Protein AF-A0A125RLF0-F1 (afdb_monomer_lite)

InterPro domains:
  IPR007631 RNA polymerase sigma factor 70, non-essential domain [PF04546] (2-120)
  IPR013325 RNA polymerase sigma factor, region 2 [SSF88946] (5-119)

Foldseek 3Di:
DVVVLVVVLVVLVVLLVVCCVPPNCPDPSNVVSVVVSVVSVVVDDDDPVVVVVVVVVVVVVVVVLVVVVVVVLCQVCPQLVHDPVVCVVPCVVCVPPLCVLVVQLPDPDSSNVRSVVVSPD

pLDDT: mean 89.91, std 4.57, range [67.38, 96.56]

Organism: NCBI:txid1691387

Radius of gyration: 21.07 Å; chains: 1; bounding box: 44×23×55 Å

Secondary structure (DSSP, 8-state):
-HHHHHHHHHHHHHHHHHHHHHH-TTSHHHHHHHHHHHHHHTT----HHHHHHHHHHHHHHHHHHHHHHHHHHIIIIIIS---HHHHHHHGGGTTT-TTHHHHHHHS-STTHHHHHTTTT-

Structure (mmCIF, N/CA/C/O backbone):
data_AF-A0A125RLF0-F1
#
_entry.id   AF-A0A125RLF0-F1
#
loop_
_atom_site.group_PDB
_atom_site.id
_atom_site.type_symbol
_atom_site.label_atom_id
_atom_site.label_alt_id
_atom_site.label_comp_id
_atom_site.label_asym_id
_atom_site.label_entity_id
_atom_site.label_seq_id
_atom_site.pdbx_PDB_ins_code
_atom_site.Cartn_x
_atom_site.Cartn_y
_atom_site.Cartn_z
_atom_site.occupancy
_atom_site.B_iso_or_equiv
_atom_site.auth_seq_id
_atom_site.auth_comp_id
_atom_site.auth_asym_id
_atom_site.auth_atom_id
_atom_site.pdbx_PDB_model_num
ATOM 1 N N . VAL A 1 1 ? 22.333 -1.236 -28.299 1.00 67.38 1 VAL A N 1
ATOM 2 C CA . VAL A 1 1 ? 21.444 -0.254 -27.620 1.00 67.38 1 VAL A CA 1
ATOM 3 C C . VAL A 1 1 ? 20.649 -0.873 -26.470 1.00 67.38 1 VAL A C 1
ATOM 5 O O . VAL A 1 1 ? 20.790 -0.388 -25.356 1.00 67.38 1 VAL A O 1
ATOM 8 N N . ALA A 1 2 ? 19.887 -1.957 -26.680 1.00 76.69 2 ALA A N 1
ATOM 9 C CA . ALA A 1 2 ? 19.109 -2.604 -25.609 1.00 76.69 2 ALA A CA 1
ATOM 10 C C . ALA A 1 2 ? 19.965 -3.028 -24.398 1.00 76.69 2 ALA A C 1
ATOM 12 O O . ALA A 1 2 ? 19.669 -2.620 -23.282 1.00 76.69 2 ALA A O 1
ATOM 13 N N . ARG A 1 3 ? 21.084 -3.737 -24.621 1.00 84.56 3 ARG A N 1
ATOM 14 C CA . ARG A 1 3 ? 22.014 -4.154 -23.550 1.00 84.56 3 ARG A CA 1
ATOM 15 C C . ARG A 1 3 ? 22.501 -2.990 -22.676 1.00 84.56 3 ARG A C 1
ATOM 17 O O . ARG A 1 3 ? 22.611 -3.142 -21.471 1.00 84.56 3 ARG A O 1
ATOM 24 N N . ILE A 1 4 ? 22.767 -1.835 -23.287 1.00 85.38 4 ILE A N 1
ATOM 25 C CA . ILE A 1 4 ? 23.254 -0.638 -22.585 1.00 85.38 4 ILE A CA 1
ATOM 26 C C . ILE A 1 4 ? 22.137 -0.046 -21.719 1.00 85.38 4 ILE A C 1
ATOM 28 O O . ILE A 1 4 ? 22.362 0.239 -20.550 1.00 85.38 4 ILE A O 1
ATOM 32 N N . ARG A 1 5 ? 20.918 0.080 -22.263 1.00 84.50 5 ARG A N 1
ATOM 33 C CA . ARG A 1 5 ? 19.763 0.600 -21.513 1.00 84.50 5 ARG A CA 1
ATOM 34 C C . ARG A 1 5 ? 19.374 -0.310 -20.347 1.00 84.50 5 ARG A C 1
ATOM 36 O O . ARG A 1 5 ? 19.200 0.176 -19.238 1.00 84.50 5 ARG A O 1
ATOM 43 N N . PHE A 1 6 ? 19.291 -1.621 -20.577 1.00 87.62 6 PHE A N 1
ATOM 44 C CA . PHE A 1 6 ? 19.006 -2.584 -19.508 1.00 87.62 6 PHE A CA 1
ATOM 45 C C . PHE A 1 6 ? 20.138 -2.661 -18.473 1.00 87.62 6 PHE A C 1
ATOM 47 O O . PHE A 1 6 ? 19.849 -2.817 -17.292 1.00 87.62 6 PHE A O 1
ATOM 54 N N . GLY A 1 7 ? 21.399 -2.489 -18.888 1.00 91.31 7 GLY A N 1
ATOM 55 C CA . GLY A 1 7 ? 22.537 -2.362 -17.972 1.00 91.31 7 GLY A CA 1
ATOM 56 C C . GLY A 1 7 ? 22.413 -1.144 -17.055 1.00 91.31 7 GLY A C 1
ATOM 57 O O . GLY A 1 7 ? 22.477 -1.293 -15.841 1.00 91.31 7 GLY A O 1
ATOM 58 N N . ALA A 1 8 ? 22.120 0.033 -17.619 1.00 90.62 8 ALA A N 1
ATOM 59 C CA . ALA A 1 8 ? 21.921 1.259 -16.843 1.00 90.62 8 ALA A CA 1
ATOM 60 C C . ALA A 1 8 ? 20.751 1.143 -15.848 1.00 90.62 8 ALA A C 1
ATOM 62 O O . ALA A 1 8 ? 20.867 1.568 -14.701 1.00 90.62 8 ALA A O 1
ATOM 63 N N . VAL A 1 9 ? 19.638 0.516 -16.254 1.00 92.50 9 VAL A N 1
ATOM 64 C CA . VAL A 1 9 ? 18.511 0.232 -15.349 1.00 92.50 9 VAL A CA 1
ATOM 65 C C . VAL A 1 9 ? 18.925 -0.722 -14.227 1.00 92.50 9 VAL A C 1
ATOM 67 O O . VAL A 1 9 ? 18.559 -0.488 -13.079 1.00 92.50 9 VAL A O 1
ATOM 70 N N . ALA A 1 10 ? 19.693 -1.774 -14.522 1.00 92.62 10 ALA A N 1
ATOM 71 C CA . ALA A 1 10 ? 20.156 -2.721 -13.508 1.00 92.62 10 ALA A CA 1
ATOM 72 C C . ALA A 1 10 ? 21.103 -2.062 -12.491 1.00 92.62 10 ALA A C 1
ATOM 74 O O . ALA A 1 10 ? 20.943 -2.255 -11.287 1.00 92.62 10 ALA A O 1
ATOM 75 N N . GLU A 1 11 ? 22.043 -1.238 -12.954 1.00 94.25 11 GLU A N 1
AT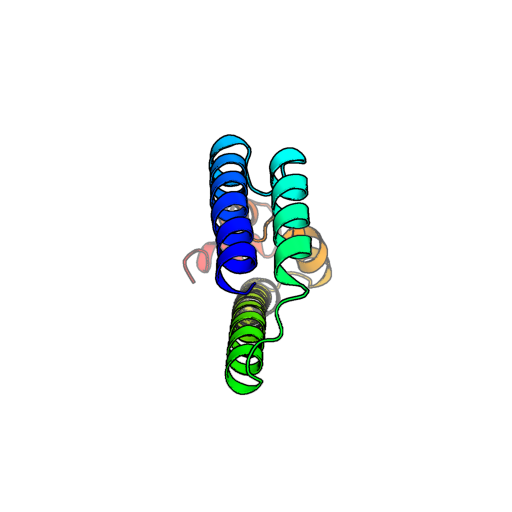OM 76 C CA . GLU A 1 11 ? 22.948 -0.481 -12.082 1.00 94.25 11 GLU A CA 1
ATOM 77 C C . GLU A 1 11 ? 22.184 0.499 -11.185 1.00 94.25 11 GLU A C 1
ATOM 79 O O . GLU A 1 11 ? 22.419 0.550 -9.974 1.00 94.25 11 GLU A O 1
ATOM 84 N N . GLN A 1 12 ? 21.233 1.242 -11.757 1.00 94.00 12 GLN A N 1
ATOM 85 C CA . GLN A 1 12 ? 20.413 2.187 -11.004 1.00 94.00 12 GLN A CA 1
ATOM 86 C C . GLN A 1 12 ? 19.479 1.474 -10.016 1.00 94.00 12 GLN A C 1
ATOM 88 O O . GLN A 1 12 ? 19.277 1.948 -8.899 1.00 94.00 12 GLN A O 1
ATOM 93 N N . LEU A 1 13 ? 18.965 0.295 -10.374 1.00 93.06 13 LEU A N 1
ATOM 94 C CA . LEU A 1 13 ? 18.157 -0.533 -9.483 1.00 93.06 13 LEU A CA 1
ATOM 95 C C . LEU A 1 13 ? 18.952 -0.965 -8.244 1.00 93.06 13 LEU A C 1
ATOM 97 O O . LEU A 1 13 ? 18.416 -0.941 -7.137 1.00 93.06 13 LEU A O 1
ATOM 101 N N . GLU A 1 14 ? 20.226 -1.328 -8.396 1.00 95.62 14 GLU A N 1
ATOM 102 C CA . GLU A 1 14 ? 21.076 -1.685 -7.256 1.00 95.62 14 GLU A CA 1
ATOM 103 C C . GLU A 1 14 ? 21.368 -0.484 -6.344 1.00 95.62 14 GLU A C 1
ATOM 105 O O . GLU A 1 14 ? 21.392 -0.637 -5.119 1.00 95.62 14 GLU A O 1
ATOM 110 N N . LYS A 1 15 ? 21.522 0.726 -6.899 1.00 93.06 15 LYS A N 1
ATOM 111 C CA . LYS A 1 15 ? 21.628 1.958 -6.095 1.00 93.06 15 LYS A CA 1
ATOM 112 C C . LYS A 1 15 ? 20.342 2.238 -5.325 1.00 93.06 15 LYS A C 1
ATOM 114 O O . LYS A 1 15 ? 20.395 2.400 -4.106 1.00 93.06 15 LYS A O 1
ATOM 119 N N . ALA A 1 16 ? 19.195 2.177 -6.000 1.00 92.44 16 ALA A N 1
ATOM 120 C CA . ALA A 1 16 ? 17.891 2.358 -5.374 1.00 92.44 16 ALA A CA 1
ATOM 121 C C . ALA A 1 16 ? 17.656 1.332 -4.252 1.00 92.44 16 ALA A C 1
ATOM 123 O O . ALA A 1 16 ? 17.249 1.703 -3.154 1.00 92.44 16 ALA A O 1
ATOM 124 N N . LYS A 1 17 ? 17.995 0.050 -4.457 1.00 93.56 17 LYS A N 1
ATOM 125 C CA . LYS A 1 17 ? 17.914 -0.984 -3.406 1.00 93.56 17 LYS A CA 1
ATOM 126 C C . LYS A 1 17 ? 18.793 -0.663 -2.196 1.00 93.56 17 LYS A C 1
ATOM 128 O O . LYS A 1 17 ? 18.351 -0.837 -1.059 1.00 93.56 17 LYS A O 1
ATOM 133 N N . LYS A 1 18 ? 20.028 -0.196 -2.415 1.00 94.06 18 LYS A N 1
ATOM 134 C CA . LYS A 1 18 ? 20.938 0.204 -1.328 1.00 94.06 18 LYS A CA 1
ATOM 135 C C . LYS A 1 18 ? 20.393 1.404 -0.556 1.00 94.06 18 LYS A C 1
ATOM 137 O O . LYS A 1 18 ? 20.393 1.368 0.674 1.00 94.06 18 LYS A O 1
ATOM 142 N N . ALA A 1 19 ? 19.890 2.421 -1.255 1.00 91.81 19 ALA A N 1
ATOM 143 C CA . ALA A 1 19 ? 19.276 3.596 -0.642 1.00 91.81 19 ALA A CA 1
ATOM 144 C C . ALA A 1 19 ? 18.030 3.219 0.175 1.00 91.81 19 ALA A C 1
ATOM 146 O O . ALA A 1 19 ? 17.929 3.592 1.342 1.00 91.81 19 ALA A O 1
ATOM 147 N N . LEU A 1 20 ? 17.151 2.379 -0.383 1.00 91.50 20 LEU A N 1
ATOM 148 C CA . LEU A 1 20 ? 15.962 1.860 0.298 1.00 91.50 20 LEU A CA 1
ATOM 149 C C . LEU A 1 20 ? 16.307 1.101 1.580 1.00 91.50 20 LEU A C 1
ATOM 151 O O . LEU A 1 20 ? 15.661 1.307 2.604 1.00 91.50 20 LEU A O 1
ATOM 155 N N . LYS A 1 21 ? 17.334 0.243 1.538 1.00 93.38 21 LYS A N 1
ATOM 156 C CA . LYS A 1 21 ? 17.767 -0.524 2.711 1.00 93.38 21 LYS A CA 1
ATOM 157 C C . LYS A 1 21 ? 18.391 0.365 3.789 1.00 93.38 21 LYS A C 1
ATOM 159 O O . LYS A 1 21 ? 18.211 0.092 4.969 1.00 93.38 21 LYS A O 1
ATOM 164 N N . LYS A 1 22 ? 19.152 1.390 3.395 1.00 92.88 22 LYS A N 1
ATOM 165 C CA . LYS A 1 22 ? 19.912 2.232 4.329 1.00 92.88 22 LYS A CA 1
ATOM 166 C C . LYS A 1 22 ? 19.077 3.352 4.951 1.00 92.88 22 LYS A C 1
ATOM 168 O O . LYS A 1 22 ? 19.258 3.648 6.125 1.00 92.88 22 LYS A O 1
ATOM 173 N N . HIS A 1 23 ? 18.205 3.981 4.170 1.00 89.06 23 HIS A N 1
ATOM 174 C CA . HIS A 1 23 ? 17.503 5.206 4.565 1.00 89.06 23 HIS A CA 1
ATOM 175 C C . HIS A 1 23 ? 15.983 5.025 4.686 1.00 89.06 23 HIS A C 1
ATOM 177 O O . HIS A 1 23 ? 15.296 5.920 5.170 1.00 89.06 23 HIS A O 1
ATOM 183 N N . GLY A 1 24 ? 15.442 3.872 4.284 1.00 87.06 24 GLY A N 1
ATOM 184 C CA . GLY A 1 24 ? 14.000 3.646 4.229 1.00 87.06 24 GLY A CA 1
ATOM 185 C C . GLY A 1 24 ? 13.341 4.309 3.015 1.00 87.06 24 GLY A C 1
ATOM 186 O O . GLY A 1 24 ? 13.884 5.220 2.387 1.00 87.06 24 GLY A O 1
ATOM 187 N N . ARG A 1 25 ? 12.139 3.837 2.667 1.00 86.81 25 ARG A N 1
ATOM 188 C CA . ARG A 1 25 ? 11.433 4.218 1.428 1.00 86.81 25 ARG A CA 1
ATOM 189 C C . ARG A 1 25 ? 10.986 5.679 1.379 1.00 86.81 25 ARG A C 1
ATOM 191 O O . ARG A 1 25 ? 10.919 6.237 0.294 1.00 86.81 25 ARG A O 1
ATOM 198 N N . ALA A 1 26 ? 10.686 6.272 2.531 1.00 89.19 26 ALA A N 1
ATOM 199 C CA . ALA A 1 26 ? 10.196 7.645 2.635 1.00 89.19 26 ALA A CA 1
ATOM 200 C C . ALA A 1 26 ? 11.315 8.701 2.702 1.00 89.19 26 ALA A C 1
ATOM 202 O O . ALA A 1 26 ? 11.027 9.887 2.823 1.00 89.19 26 ALA A O 1
ATOM 203 N N . SER A 1 27 ? 12.586 8.291 2.667 1.00 92.38 27 SER A N 1
ATOM 204 C CA . SER A 1 27 ? 13.706 9.234 2.691 1.00 92.38 27 SER A CA 1
ATOM 205 C C . SER A 1 27 ? 13.890 9.912 1.336 1.00 92.38 27 SER A C 1
ATOM 207 O O . SER A 1 27 ? 13.711 9.277 0.295 1.00 92.38 27 SER A O 1
ATOM 209 N N . GLN A 1 28 ? 14.317 11.179 1.345 1.00 92.94 28 GLN A N 1
ATOM 210 C CA . GLN A 1 28 ? 14.577 11.928 0.113 1.00 92.94 28 GLN A C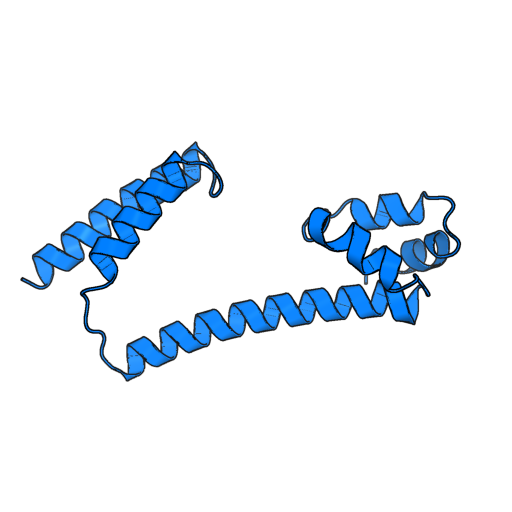A 1
ATOM 211 C C . GLN A 1 28 ? 15.594 11.201 -0.777 1.00 92.94 28 GLN A C 1
ATOM 213 O O . GLN A 1 28 ? 15.369 11.051 -1.969 1.00 92.94 28 GLN A O 1
ATOM 218 N N . GLN A 1 29 ? 16.646 10.626 -0.181 1.00 90.25 29 GLN A N 1
ATOM 219 C CA . GLN A 1 29 ? 17.666 9.887 -0.928 1.00 90.25 29 GLN A CA 1
ATOM 220 C C . GLN A 1 29 ? 17.092 8.659 -1.647 1.00 90.25 29 GLN A C 1
ATOM 222 O O . GLN A 1 29 ? 17.499 8.347 -2.761 1.00 90.25 29 GLN A O 1
ATOM 227 N N . ALA A 1 30 ? 16.157 7.935 -1.022 1.00 91.44 30 ALA A N 1
ATOM 228 C CA . ALA A 1 30 ? 15.511 6.802 -1.676 1.00 91.44 30 ALA A CA 1
ATOM 229 C C . ALA A 1 30 ? 14.545 7.248 -2.782 1.00 91.44 30 ALA A C 1
ATOM 231 O O . ALA A 1 30 ? 14.441 6.561 -3.798 1.00 91.44 30 ALA A O 1
ATOM 232 N N . ILE A 1 31 ? 13.853 8.374 -2.592 1.00 93.75 31 ILE A N 1
ATOM 233 C CA . ILE A 1 31 ? 12.945 8.958 -3.586 1.00 93.75 31 ILE A CA 1
ATOM 234 C C . ILE A 1 31 ? 13.726 9.385 -4.833 1.00 93.75 31 ILE A C 1
ATOM 236 O O . ILE A 1 31 ? 13.365 8.962 -5.929 1.00 93.75 31 ILE A O 1
ATOM 240 N N . ASP A 1 32 ? 14.832 10.110 -4.663 1.00 93.75 32 ASP A N 1
ATOM 241 C CA . ASP A 1 32 ? 15.661 10.602 -5.772 1.00 93.75 32 ASP A CA 1
ATOM 242 C C . ASP A 1 32 ? 16.216 9.439 -6.620 1.00 93.75 32 ASP A C 1
ATOM 244 O O . ASP A 1 32 ? 16.149 9.445 -7.852 1.00 93.75 32 ASP A O 1
ATOM 248 N N . GLU A 1 33 ? 16.715 8.382 -5.970 1.00 93.06 33 GLU A N 1
ATOM 249 C CA . GLU A 1 33 ? 17.254 7.202 -6.661 1.00 93.06 33 GLU A CA 1
ATOM 250 C C . GLU A 1 33 ? 16.160 6.391 -7.384 1.00 93.06 33 GLU A C 1
ATOM 252 O O . GLU A 1 33 ? 16.415 5.814 -8.450 1.00 93.06 33 GLU A O 1
ATOM 257 N N . LEU A 1 34 ? 14.939 6.348 -6.831 1.00 91.88 34 LEU A N 1
ATOM 258 C CA . LEU A 1 34 ? 13.769 5.730 -7.464 1.00 91.88 34 LEU A CA 1
ATOM 259 C C . LEU A 1 34 ? 13.261 6.544 -8.661 1.00 91.88 34 LEU A C 1
ATOM 261 O O . LEU A 1 34 ? 12.865 5.953 -9.667 1.00 91.88 34 LEU A O 1
ATOM 265 N N . GLU A 1 35 ? 13.285 7.872 -8.579 1.00 94.81 35 GLU A N 1
ATOM 266 C CA . GLU A 1 35 ? 12.924 8.752 -9.691 1.00 94.81 35 GLU A CA 1
ATOM 267 C C . GLU A 1 35 ? 13.921 8.607 -10.845 1.00 94.81 35 GLU A C 1
ATOM 269 O O . GLU A 1 35 ? 13.524 8.387 -11.992 1.00 94.81 35 GLU A O 1
ATOM 274 N N . ALA A 1 36 ? 15.221 8.595 -10.542 1.00 93.75 36 ALA A N 1
ATOM 275 C CA . ALA A 1 36 ? 16.260 8.320 -11.530 1.00 93.75 36 ALA A CA 1
ATOM 276 C C . ALA A 1 36 ? 16.078 6.943 -12.199 1.00 93.75 36 ALA A C 1
ATOM 278 O O . ALA A 1 36 ? 16.223 6.813 -13.418 1.00 93.75 36 ALA A O 1
ATOM 279 N N . LEU A 1 37 ? 15.691 5.915 -11.434 1.00 93.06 37 LEU A N 1
ATOM 280 C CA . LEU A 1 37 ? 15.342 4.604 -11.988 1.00 93.06 37 LEU A CA 1
ATOM 281 C C . LEU A 1 37 ? 14.129 4.683 -12.930 1.00 93.06 37 LEU A C 1
ATOM 283 O O . LEU A 1 37 ? 14.145 4.073 -14.002 1.00 93.06 37 LEU A O 1
ATOM 287 N N . ALA A 1 38 ? 13.092 5.439 -12.560 1.00 91.69 38 ALA A N 1
ATOM 288 C CA . ALA A 1 38 ? 11.895 5.615 -13.377 1.00 91.69 38 ALA A CA 1
ATOM 289 C C . ALA A 1 38 ? 12.214 6.304 -14.713 1.00 91.69 38 ALA A C 1
ATOM 291 O O . ALA A 1 38 ? 11.751 5.846 -15.760 1.00 91.69 38 ALA A O 1
ATOM 292 N N . ILE A 1 39 ? 13.065 7.334 -14.704 1.00 92.69 39 ILE A N 1
ATOM 293 C CA . ILE A 1 39 ? 13.517 8.044 -15.912 1.00 92.69 39 ILE A CA 1
ATOM 294 C C . ILE A 1 39 ? 14.211 7.096 -16.895 1.00 92.69 39 ILE A C 1
ATOM 296 O O . ILE A 1 39 ? 13.949 7.147 -18.099 1.00 92.69 39 ILE A O 1
ATOM 300 N N . LEU A 1 40 ? 15.048 6.187 -16.393 1.00 90.69 40 LEU A N 1
ATOM 301 C CA . LEU A 1 40 ? 15.714 5.180 -17.222 1.00 90.69 40 LEU A CA 1
ATOM 302 C C . LEU A 1 40 ? 14.751 4.098 -17.738 1.00 90.69 40 LEU A C 1
ATOM 304 O O . LEU A 1 40 ? 14.967 3.555 -18.825 1.00 90.69 40 LEU A O 1
ATOM 308 N N . PHE A 1 41 ? 13.692 3.790 -16.984 1.00 88.56 41 PHE A N 1
ATOM 309 C CA . PHE A 1 41 ? 12.704 2.770 -17.336 1.00 88.56 41 PHE A CA 1
ATOM 310 C C . PHE A 1 41 ? 11.656 3.258 -18.354 1.00 88.56 41 PHE A C 1
ATOM 312 O O . PHE A 1 41 ? 11.307 2.513 -19.269 1.00 88.56 41 PHE A O 1
ATOM 319 N N . MET A 1 42 ? 11.199 4.513 -18.260 1.00 87.88 42 MET A N 1
ATOM 320 C CA . MET A 1 42 ? 10.170 5.114 -19.131 1.00 87.88 42 MET A CA 1
ATOM 321 C C . MET A 1 42 ? 10.357 4.903 -20.650 1.00 87.88 42 MET A C 1
ATOM 323 O O . MET A 1 42 ? 9.381 4.568 -21.322 1.00 87.88 42 MET A O 1
ATOM 327 N N . PRO A 1 43 ? 11.556 5.069 -21.245 1.00 88.00 43 PRO A N 1
ATOM 328 C CA . PRO A 1 43 ? 11.734 4.926 -22.692 1.00 88.00 43 PRO A CA 1
ATOM 329 C C . PRO A 1 43 ? 11.745 3.466 -23.180 1.00 88.00 43 PRO A C 1
ATOM 331 O O . PRO A 1 43 ? 11.937 3.223 -24.379 1.00 88.00 43 PRO A O 1
ATOM 334 N N . ILE A 1 44 ? 11.594 2.480 -22.289 1.00 86.12 44 ILE A N 1
ATOM 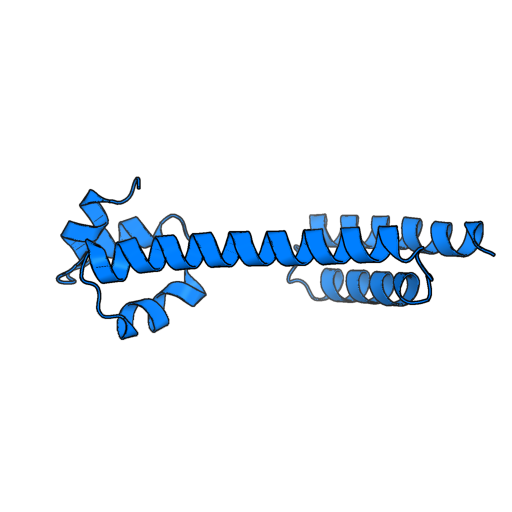335 C CA . ILE A 1 44 ? 11.545 1.063 -22.654 1.00 86.12 44 ILE A CA 1
ATOM 336 C C . ILE A 1 44 ? 10.147 0.734 -23.184 1.00 86.12 44 ILE A C 1
ATOM 338 O O . ILE A 1 44 ? 9.180 0.610 -22.437 1.00 86.12 44 ILE A O 1
ATOM 342 N N . LYS A 1 45 ? 10.048 0.534 -24.501 1.00 85.06 45 LYS A N 1
ATOM 343 C CA . LYS A 1 45 ? 8.832 0.009 -25.130 1.00 85.06 45 LYS A CA 1
ATOM 344 C C . LYS A 1 45 ? 8.725 -1.490 -24.858 1.00 85.06 45 LYS A C 1
ATOM 346 O O . LYS A 1 45 ? 9.418 -2.289 -25.488 1.00 85.06 45 LYS A O 1
ATOM 351 N N . LEU A 1 46 ? 7.877 -1.855 -23.904 1.00 84.19 46 LEU A N 1
ATOM 352 C CA . LEU A 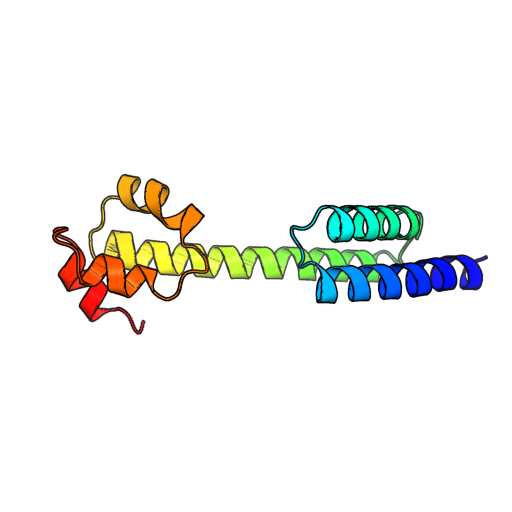1 46 ? 7.550 -3.246 -23.606 1.00 84.19 46 LEU A CA 1
ATOM 353 C C . LEU A 1 46 ? 6.588 -3.812 -24.655 1.00 84.19 46 LEU A C 1
ATOM 355 O O . LEU A 1 46 ? 5.801 -3.086 -25.262 1.00 84.19 46 LEU A O 1
ATOM 359 N N . VAL A 1 47 ? 6.643 -5.129 -24.854 1.00 91.75 47 VAL A N 1
ATOM 360 C CA . VAL A 1 47 ? 5.637 -5.845 -25.648 1.00 91.75 47 VAL A CA 1
ATOM 361 C C . VAL A 1 47 ? 4.273 -5.658 -24.968 1.00 91.75 47 VAL A C 1
ATOM 363 O O . VAL A 1 47 ? 4.216 -5.844 -23.751 1.00 91.75 47 VAL A O 1
ATOM 366 N N . PRO A 1 48 ? 3.182 -5.358 -25.702 1.00 91.69 48 PRO A N 1
ATOM 367 C CA . PRO A 1 48 ? 1.877 -5.055 -25.105 1.00 91.69 48 PRO A CA 1
ATOM 368 C C . PRO A 1 48 ? 1.431 -6.059 -24.035 1.00 91.69 48 PRO A C 1
ATOM 370 O O . PRO A 1 48 ? 1.152 -5.668 -22.911 1.00 91.69 48 PRO A O 1
ATOM 373 N N . LYS A 1 49 ? 1.544 -7.366 -24.310 1.00 93.31 49 LYS A N 1
ATOM 374 C CA . LYS A 1 49 ? 1.207 -8.423 -23.338 1.00 93.31 49 LYS A CA 1
ATOM 375 C C . LYS A 1 49 ? 1.988 -8.341 -22.016 1.00 93.31 49 LYS A C 1
ATOM 377 O O . LYS A 1 49 ? 1.456 -8.685 -20.970 1.00 93.31 49 LYS A O 1
ATOM 382 N N . GLN A 1 50 ? 3.255 -7.923 -22.058 1.00 89.50 50 GLN A N 1
ATOM 383 C CA . GLN A 1 50 ? 4.084 -7.756 -20.856 1.00 89.50 50 GLN A CA 1
ATOM 384 C C . GLN A 1 50 ? 3.711 -6.480 -20.097 1.00 89.50 50 GLN A C 1
ATOM 386 O O . GLN A 1 50 ? 3.721 -6.468 -18.870 1.00 89.50 50 GLN A O 1
ATOM 391 N N . TYR A 1 51 ? 3.369 -5.414 -20.822 1.00 88.56 51 TYR A N 1
ATOM 392 C CA . TYR A 1 51 ? 2.866 -4.183 -20.224 1.00 88.56 51 TYR A CA 1
ATOM 393 C C . TYR A 1 51 ? 1.540 -4.423 -19.491 1.00 88.56 51 TYR A C 1
ATOM 395 O O . TYR A 1 51 ? 1.418 -4.056 -18.325 1.00 88.56 51 TYR A O 1
ATOM 403 N N . ASP A 1 52 ? 0.594 -5.105 -20.137 1.00 92.38 52 ASP A N 1
ATOM 404 C CA . ASP A 1 52 ? -0.715 -5.413 -19.557 1.00 92.38 52 ASP A CA 1
ATOM 405 C C . ASP A 1 52 ? -0.575 -6.230 -18.266 1.00 92.38 52 ASP A C 1
ATOM 407 O O . ASP A 1 52 ? -1.143 -5.855 -17.242 1.00 92.38 52 ASP A O 1
ATOM 411 N N . ALA A 1 53 ? 0.274 -7.264 -18.271 1.00 93.75 53 ALA A N 1
ATOM 412 C CA . ALA A 1 53 ? 0.553 -8.075 -17.084 1.00 93.75 53 ALA A CA 1
ATOM 413 C C . ALA A 1 53 ? 1.162 -7.259 -15.924 1.00 93.75 53 ALA A C 1
ATOM 415 O O . ALA A 1 53 ? 0.848 -7.493 -14.754 1.00 93.75 53 ALA A O 1
ATOM 416 N N . LEU A 1 54 ? 2.028 -6.280 -16.219 1.00 90.25 54 LEU A N 1
ATOM 417 C CA . LEU A 1 54 ? 2.578 -5.383 -15.196 1.00 90.25 54 LEU A CA 1
ATOM 418 C C . LEU A 1 54 ? 1.499 -4.471 -14.607 1.00 90.25 54 LEU A C 1
ATOM 420 O O . LEU A 1 54 ? 1.447 -4.290 -13.389 1.00 90.25 54 LEU A O 1
ATOM 424 N N . VAL A 1 55 ? 0.640 -3.904 -15.455 1.00 91.25 55 VAL A N 1
ATOM 425 C CA . VAL A 1 55 ? -0.454 -3.026 -15.022 1.00 91.25 55 VAL A CA 1
ATOM 426 C C . VAL A 1 55 ? -1.474 -3.795 -14.187 1.00 91.25 55 VAL A C 1
ATOM 428 O O . VAL A 1 55 ? -1.910 -3.295 -13.149 1.00 91.25 55 VAL A O 1
ATOM 431 N N . GLU A 1 56 ? -1.834 -5.007 -14.603 1.00 95.94 56 GLU A N 1
ATOM 432 C CA . GLU A 1 56 ? -2.748 -5.886 -13.872 1.00 95.94 56 GLU A CA 1
ATOM 433 C C . GLU A 1 56 ? -2.215 -6.193 -12.472 1.00 95.94 56 GLU A C 1
ATOM 435 O O . GLU A 1 56 ? -2.898 -5.925 -11.487 1.00 95.94 56 GLU A O 1
ATOM 440 N N . ARG A 1 57 ? -0.940 -6.583 -12.352 1.00 93.62 57 ARG A N 1
ATOM 441 C CA . ARG A 1 57 ? -0.306 -6.831 -11.049 1.00 93.62 57 ARG A CA 1
ATOM 442 C C . ARG A 1 57 ? -0.377 -5.625 -10.106 1.00 93.62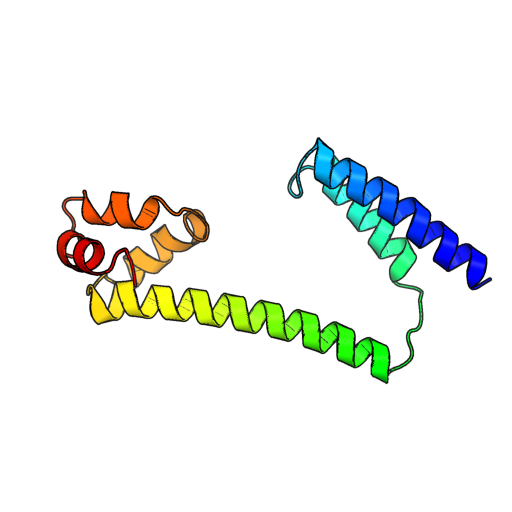 57 ARG A C 1
ATOM 444 O O . ARG A 1 57 ? -0.581 -5.793 -8.903 1.00 93.62 57 ARG A O 1
ATOM 451 N N . VAL A 1 58 ? -0.188 -4.411 -10.627 1.00 92.25 58 VAL A N 1
ATOM 452 C CA . VAL A 1 58 ? -0.295 -3.180 -9.823 1.00 92.25 58 VAL A CA 1
ATOM 453 C C . VAL A 1 58 ? -1.741 -2.936 -9.390 1.00 92.25 58 VAL A C 1
ATOM 455 O O . VAL A 1 58 ? -1.988 -2.617 -8.227 1.00 92.25 58 VAL A O 1
ATOM 458 N N . ARG A 1 59 ? -2.705 -3.111 -10.300 1.00 94.69 59 ARG A N 1
ATOM 459 C CA . ARG A 1 59 ? -4.135 -2.970 -9.988 1.00 94.69 59 ARG A CA 1
ATOM 460 C C . ARG A 1 59 ? -4.586 -3.985 -8.946 1.00 94.69 59 ARG A C 1
ATOM 462 O O . ARG A 1 59 ? -5.298 -3.609 -8.020 1.00 94.69 59 ARG A O 1
ATOM 469 N N . ASP A 1 60 ? -4.129 -5.225 -9.046 1.00 96.56 60 ASP A N 1
ATOM 470 C CA . ASP A 1 60 ? -4.462 -6.282 -8.097 1.00 96.56 60 ASP A CA 1
ATOM 471 C C . ASP A 1 60 ? -3.926 -5.989 -6.702 1.00 96.56 60 ASP A C 1
ATOM 473 O O . ASP A 1 60 ? -4.659 -6.138 -5.726 1.00 96.56 60 ASP A O 1
ATOM 477 N N . ALA A 1 61 ? -2.692 -5.492 -6.590 1.00 94.50 61 ALA A N 1
ATOM 478 C CA . ALA A 1 61 ? -2.145 -5.065 -5.305 1.00 94.50 61 ALA A CA 1
ATOM 479 C C . ALA A 1 61 ? -3.002 -3.954 -4.665 1.00 94.50 61 ALA A C 1
ATOM 481 O O . ALA A 1 61 ? -3.342 -4.036 -3.484 1.00 94.50 61 ALA A O 1
ATOM 482 N N . LEU A 1 62 ? -3.428 -2.954 -5.446 1.00 94.06 62 LEU A N 1
ATOM 483 C CA . LEU A 1 62 ? -4.327 -1.897 -4.963 1.00 94.06 62 LEU A CA 1
ATOM 484 C C . LEU A 1 62 ? -5.709 -2.439 -4.573 1.00 94.06 62 LEU A C 1
ATOM 486 O O . LEU A 1 62 ? -6.281 -2.018 -3.567 1.00 94.06 62 LEU A O 1
ATOM 490 N N . ASN A 1 63 ? -6.250 -3.382 -5.343 1.00 95.50 63 ASN A N 1
ATOM 491 C CA . ASN A 1 63 ? -7.528 -4.023 -5.040 1.00 95.50 63 ASN A CA 1
ATOM 492 C C . ASN A 1 63 ? -7.460 -4.829 -3.739 1.00 95.50 63 ASN A C 1
ATOM 494 O O . ASN A 1 63 ? -8.404 -4.778 -2.949 1.00 95.50 63 ASN A O 1
ATOM 498 N N . GLN A 1 64 ? -6.346 -5.522 -3.490 1.00 95.62 64 GLN A N 1
ATOM 499 C CA . GLN A 1 64 ? -6.102 -6.230 -2.234 1.00 95.62 64 GLN A CA 1
ATOM 500 C C . GLN A 1 64 ? -6.041 -5.260 -1.054 1.00 95.62 64 GLN A C 1
ATOM 502 O O . GLN A 1 64 ? -6.728 -5.495 -0.062 1.00 95.62 64 GLN A O 1
ATOM 507 N N . ILE A 1 65 ? -5.308 -4.147 -1.174 1.00 93.06 65 ILE A N 1
ATOM 508 C CA . ILE A 1 65 ? -5.253 -3.106 -0.133 1.00 93.06 65 ILE A CA 1
ATOM 509 C C . ILE A 1 65 ? -6.665 -2.591 0.173 1.00 93.06 65 ILE A C 1
ATOM 511 O O . ILE A 1 65 ? -7.127 -2.695 1.305 1.00 93.06 65 ILE A O 1
ATOM 515 N N . ARG A 1 66 ? -7.427 -2.181 -0.848 1.00 92.94 66 ARG A N 1
ATOM 516 C CA . ARG A 1 66 ? -8.817 -1.718 -0.678 1.00 92.94 66 ARG A CA 1
ATOM 517 C C . ARG A 1 66 ? -9.753 -2.776 -0.103 1.00 92.94 66 ARG A C 1
ATOM 519 O O . ARG A 1 66 ? -10.759 -2.444 0.524 1.00 92.94 66 ARG A O 1
ATOM 526 N N . ALA A 1 67 ? -9.515 -4.056 -0.379 1.00 94.88 67 ALA A N 1
ATOM 527 C CA . ALA A 1 67 ? -10.287 -5.137 0.224 1.00 94.88 67 ALA A CA 1
ATOM 528 C C . ALA A 1 67 ? -10.004 -5.234 1.730 1.00 94.88 67 ALA A C 1
ATOM 530 O O . ALA A 1 67 ? -10.951 -5.361 2.504 1.00 94.88 67 ALA A O 1
ATOM 531 N N . ARG A 1 68 ? -8.737 -5.091 2.144 1.00 91.88 68 ARG A N 1
ATOM 532 C CA . ARG A 1 68 ? -8.341 -5.046 3.560 1.00 91.88 68 ARG A CA 1
ATOM 533 C C . ARG A 1 68 ? -8.904 -3.816 4.266 1.00 91.88 68 ARG A C 1
ATOM 535 O O . ARG A 1 68 ? -9.565 -3.972 5.283 1.00 91.88 68 ARG A O 1
ATOM 542 N N . GLU A 1 69 ? -8.758 -2.626 3.688 1.00 91.69 69 GLU A N 1
ATOM 543 C CA . GLU A 1 69 ? -9.330 -1.387 4.237 1.00 91.69 69 GLU A CA 1
ATOM 544 C C . GLU A 1 69 ? -10.850 -1.498 4.429 1.00 91.69 69 GLU A C 1
ATOM 546 O O . GLU A 1 69 ? -11.390 -1.122 5.469 1.00 91.69 69 GLU A O 1
ATOM 551 N N . ARG A 1 70 ? -11.564 -2.065 3.443 1.00 92.50 70 ARG A N 1
ATOM 552 C CA . ARG A 1 70 ? -13.010 -2.298 3.551 1.00 92.50 70 ARG A CA 1
ATOM 553 C C . ARG A 1 70 ? -13.357 -3.327 4.621 1.00 92.50 70 ARG A C 1
ATOM 555 O O . ARG A 1 70 ? -14.362 -3.129 5.297 1.00 92.50 70 ARG A O 1
ATOM 562 N N . ALA A 1 71 ? -12.573 -4.393 4.770 1.00 92.44 71 ALA A N 1
ATOM 563 C CA . ALA A 1 71 ? -12.784 -5.390 5.816 1.00 92.44 71 ALA A CA 1
ATOM 564 C C . ALA A 1 71 ? -12.651 -4.758 7.209 1.00 92.44 71 ALA A C 1
ATOM 566 O O . ALA A 1 71 ? -13.579 -4.859 8.009 1.00 92.44 71 ALA A O 1
ATOM 567 N N . VAL A 1 72 ? -11.579 -3.993 7.440 1.00 91.50 72 VAL A N 1
ATOM 568 C CA . VAL A 1 72 ? -11.374 -3.251 8.693 1.00 91.50 72 VAL A CA 1
ATOM 569 C C . VAL A 1 72 ? -12.514 -2.257 8.932 1.00 91.50 72 VAL A C 1
ATOM 571 O O . VAL A 1 72 ? -13.084 -2.205 10.019 1.00 91.50 72 VAL A O 1
ATOM 574 N N . MET A 1 73 ? -12.935 -1.520 7.899 1.00 91.81 73 MET A N 1
ATOM 575 C CA . MET A 1 73 ? -14.071 -0.602 8.008 1.00 91.81 73 MET A CA 1
ATOM 576 C C . MET A 1 73 ? -15.372 -1.324 8.393 1.00 91.81 73 MET A C 1
ATOM 578 O O . MET A 1 73 ? -16.145 -0.783 9.181 1.00 91.81 73 MET A O 1
ATOM 582 N N . GLN A 1 74 ? -15.645 -2.520 7.856 1.00 92.25 74 GLN A N 1
ATOM 583 C CA . GLN A 1 74 ? -16.829 -3.298 8.243 1.00 92.25 74 GLN A CA 1
ATOM 584 C C . GLN A 1 74 ? -16.757 -3.719 9.715 1.00 92.25 74 GLN A C 1
ATOM 586 O O . GLN A 1 74 ? -17.718 -3.481 10.446 1.00 92.25 74 GLN A O 1
ATOM 591 N N . LEU A 1 75 ? -15.615 -4.241 10.167 1.00 91.12 75 LEU A N 1
ATOM 592 C CA . LEU A 1 75 ? -15.426 -4.644 11.561 1.00 91.12 75 LEU A CA 1
ATOM 593 C C . LEU A 1 75 ? -15.623 -3.461 12.520 1.00 91.12 75 LEU A C 1
ATOM 595 O O . LEU A 1 75 ? -16.413 -3.545 13.461 1.00 91.12 75 LEU A O 1
ATOM 599 N N . CYS A 1 76 ? -14.994 -2.315 12.249 1.00 90.94 76 CYS A N 1
ATOM 600 C CA . CYS A 1 76 ? -15.106 -1.143 13.118 1.00 90.94 76 CYS A CA 1
ATOM 601 C C . CYS A 1 76 ? -16.498 -0.490 13.057 1.00 90.94 76 CYS A C 1
ATOM 603 O O . CYS A 1 76 ? -17.117 -0.236 14.091 1.00 90.94 76 CYS A O 1
ATOM 605 N N . VAL A 1 77 ? -17.012 -0.191 11.860 1.00 92.50 77 VAL A N 1
ATOM 606 C CA . VAL A 1 77 ? -18.224 0.634 11.699 1.00 92.50 77 VAL A CA 1
ATOM 607 C C . VAL A 1 77 ? -19.501 -0.185 11.853 1.00 92.50 77 VAL A C 1
ATOM 609 O O . VAL A 1 77 ? -20.436 0.247 12.529 1.00 92.50 77 VAL A O 1
ATOM 612 N N . ARG A 1 78 ? -19.576 -1.361 11.221 1.00 90.75 78 ARG A N 1
ATOM 613 C CA . ARG A 1 78 ? -20.787 -2.190 11.244 1.00 90.75 78 ARG A CA 1
ATOM 614 C C . ARG A 1 78 ? -20.834 -3.036 12.510 1.00 90.75 78 ARG A C 1
ATOM 616 O O . ARG A 1 78 ? -21.825 -2.970 13.236 1.00 90.75 78 ARG A O 1
ATOM 623 N N . ASP A 1 79 ? -19.769 -3.786 12.776 1.00 88.81 79 ASP A N 1
ATOM 624 C CA . ASP A 1 79 ? -19.796 -4.848 13.787 1.00 88.81 79 ASP A CA 1
ATOM 625 C C . ASP A 1 79 ? -19.501 -4.305 15.196 1.00 88.81 79 ASP A C 1
ATOM 627 O O . ASP A 1 79 ? -20.169 -4.688 16.162 1.00 88.81 79 ASP A O 1
ATOM 631 N N . ALA A 1 80 ? -18.588 -3.336 15.315 1.00 89.94 80 ALA A N 1
ATOM 632 C CA . ALA A 1 80 ? -18.310 -2.621 16.562 1.00 89.94 80 ALA A CA 1
ATOM 633 C C . ALA A 1 80 ? -19.097 -1.307 16.738 1.00 89.94 80 ALA A C 1
ATOM 635 O O . ALA A 1 80 ? -18.959 -0.642 17.763 1.00 89.94 80 ALA A O 1
ATOM 636 N N . ARG A 1 81 ? -19.962 -0.942 15.777 1.00 91.69 81 ARG A N 1
ATOM 637 C CA . ARG A 1 81 ? -20.830 0.255 15.826 1.00 91.69 81 ARG A CA 1
ATOM 638 C C . ARG A 1 81 ? -20.071 1.582 16.000 1.00 91.69 81 ARG A C 1
ATOM 640 O O . ARG A 1 81 ? -20.633 2.552 16.512 1.00 91.69 81 ARG A O 1
ATOM 647 N N . MET A 1 82 ? -18.816 1.659 15.554 1.00 92.31 82 MET A N 1
ATOM 648 C CA . MET A 1 82 ? -18.068 2.917 15.512 1.00 92.31 82 MET A CA 1
ATOM 649 C C . MET A 1 82 ? -18.720 3.894 14.516 1.00 92.31 82 MET A C 1
ATOM 651 O O . MET A 1 82 ? -19.019 3.506 13.383 1.00 92.31 82 MET A O 1
ATOM 655 N N . PRO A 1 83 ? -18.907 5.179 14.865 1.00 93.88 83 PRO A N 1
ATOM 656 C CA . PRO A 1 83 ? -19.331 6.185 13.899 1.00 93.88 83 PRO A CA 1
ATOM 657 C C . PRO A 1 83 ? -18.358 6.276 12.717 1.00 93.88 83 PRO A C 1
ATOM 659 O O . PRO A 1 83 ? -17.147 6.404 12.894 1.00 93.88 83 PRO A O 1
ATOM 662 N N . ARG A 1 84 ? -18.880 6.278 11.485 1.00 92.00 84 ARG A N 1
ATOM 663 C CA . ARG A 1 84 ? -18.047 6.335 10.267 1.00 92.00 84 ARG A CA 1
ATOM 664 C C . ARG A 1 84 ? -17.109 7.548 10.239 1.00 92.00 84 ARG A C 1
ATOM 666 O O . ARG A 1 84 ? -15.996 7.439 9.736 1.00 92.00 84 ARG A O 1
ATOM 673 N N . ALA A 1 85 ? -17.547 8.687 10.777 1.00 93.19 85 ALA A N 1
ATOM 674 C CA . ALA A 1 85 ? -16.723 9.891 10.867 1.00 93.19 85 ALA A CA 1
ATOM 675 C C . ALA A 1 85 ? -15.478 9.676 11.747 1.00 93.19 85 ALA A C 1
ATOM 677 O O . ALA A 1 85 ? -14.386 10.099 11.373 1.00 93.19 85 ALA A O 1
ATOM 678 N N . ASP A 1 86 ? -15.622 8.957 12.864 1.00 90.69 86 ASP A N 1
ATOM 679 C CA . ASP A 1 86 ? -14.510 8.647 13.766 1.00 90.69 86 ASP A CA 1
ATOM 680 C C . ASP A 1 86 ? -13.521 7.671 13.133 1.00 90.69 86 ASP A C 1
ATOM 682 O O . ASP A 1 86 ? -12.312 7.839 13.301 1.00 90.69 86 ASP A O 1
ATOM 686 N N . PHE A 1 87 ? -14.024 6.692 12.373 1.00 91.19 87 PHE A N 1
ATOM 687 C CA . PHE A 1 87 ? -13.187 5.774 11.603 1.00 91.19 87 PHE A CA 1
ATOM 688 C C . PHE A 1 87 ? -12.357 6.527 10.557 1.00 91.19 87 PHE A C 1
ATOM 690 O O . PHE A 1 87 ? -11.135 6.415 10.541 1.00 91.19 87 PHE A O 1
ATOM 697 N N . LEU A 1 88 ? -13.005 7.354 9.726 1.00 91.38 88 LEU A N 1
ATOM 698 C CA . LEU A 1 88 ? -12.331 8.123 8.672 1.00 91.38 88 LEU A CA 1
ATOM 699 C C . LEU A 1 88 ? -11.295 9.113 9.222 1.00 91.38 88 LEU A C 1
ATOM 701 O O . LEU A 1 88 ? -10.329 9.422 8.533 1.00 91.38 88 LEU A O 1
ATOM 705 N N . ARG A 1 89 ? -11.480 9.596 10.456 1.00 91.19 89 ARG A N 1
ATOM 706 C CA . ARG A 1 89 ? -10.521 10.479 11.128 1.00 91.19 89 ARG A CA 1
ATOM 707 C C . ARG A 1 89 ? -9.293 9.734 11.659 1.00 91.19 89 ARG A C 1
ATOM 709 O O . ARG A 1 89 ? -8.211 10.305 11.663 1.00 91.19 89 ARG A O 1
ATOM 716 N N . GLN A 1 90 ? -9.460 8.508 12.156 1.00 89.62 90 GLN A N 1
ATOM 717 C CA . GLN A 1 90 ? -8.405 7.786 12.884 1.00 89.62 90 GLN A CA 1
ATOM 718 C C . GLN A 1 90 ? -7.644 6.776 12.025 1.00 89.62 90 GLN A C 1
ATOM 720 O O . GLN A 1 90 ? -6.449 6.581 12.239 1.00 89.62 90 GLN A O 1
ATOM 725 N N . PHE A 1 91 ? -8.318 6.132 11.072 1.00 89.75 91 PHE A N 1
ATOM 726 C CA . PHE A 1 91 ? -7.746 5.027 10.310 1.00 89.75 91 PHE A CA 1
ATOM 727 C C . PHE A 1 91 ? -6.553 5.421 9.418 1.00 89.75 91 PHE A C 1
ATOM 729 O O . PHE A 1 91 ? -5.563 4.698 9.477 1.00 89.75 91 PHE A O 1
ATOM 736 N N . PRO A 1 92 ? -6.542 6.562 8.687 1.00 89.88 9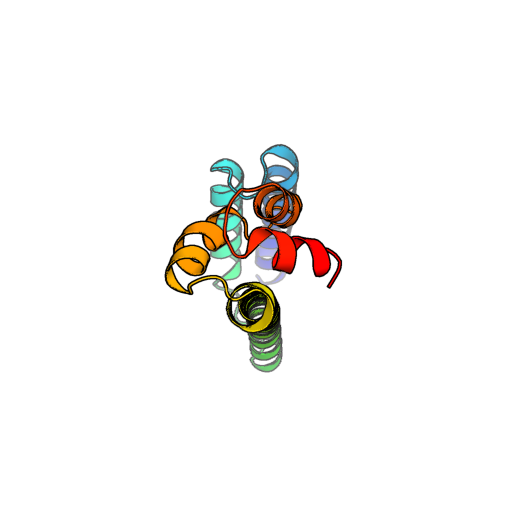2 PRO A N 1
ATOM 737 C CA . PRO A 1 92 ? -5.438 6.895 7.773 1.00 89.88 92 PRO A CA 1
ATOM 738 C C . PRO A 1 92 ? -4.052 7.004 8.429 1.00 89.88 92 PRO A C 1
ATOM 740 O O . PRO A 1 92 ? -3.026 6.833 7.782 1.00 89.88 92 PRO A O 1
ATOM 743 N N . SER A 1 93 ? -3.997 7.298 9.730 1.00 88.19 93 SER A N 1
ATOM 744 C CA . SER A 1 93 ? -2.735 7.352 10.485 1.00 88.19 93 SER A CA 1
ATOM 745 C C . SER A 1 93 ? -2.369 6.023 11.152 1.00 88.19 93 SER A C 1
ATOM 747 O O . SER A 1 93 ? -1.272 5.897 11.687 1.00 88.19 93 SER A O 1
ATOM 749 N N . ASN A 1 94 ? -3.272 5.041 11.127 1.00 89.81 94 ASN A N 1
ATOM 750 C CA . ASN A 1 94 ? -3.153 3.764 11.827 1.00 89.81 94 ASN A CA 1
ATOM 751 C C . ASN A 1 94 ? -3.241 2.544 10.894 1.00 89.81 94 ASN A C 1
ATOM 753 O O . ASN A 1 94 ? -3.300 1.420 11.381 1.00 89.81 94 ASN A O 1
ATOM 757 N N . GLU A 1 95 ? -3.207 2.732 9.571 1.00 87.12 95 GLU A N 1
ATOM 758 C CA . GLU A 1 95 ? -3.383 1.669 8.562 1.00 87.12 95 GLU A CA 1
ATOM 759 C C . GLU A 1 95 ? -2.440 0.469 8.754 1.00 87.12 95 GLU A C 1
ATOM 761 O O . GLU A 1 95 ? -2.789 -0.665 8.432 1.00 87.12 95 GLU A O 1
ATOM 766 N N . THR A 1 96 ? -1.244 0.713 9.296 1.00 87.75 96 THR A N 1
ATOM 767 C CA . THR A 1 96 ? -0.229 -0.311 9.582 1.00 87.75 96 THR A CA 1
ATOM 768 C C . THR A 1 96 ? 0.067 -0.472 11.075 1.00 87.75 96 THR A C 1
ATOM 770 O O . THR A 1 96 ? 1.003 -1.186 11.434 1.00 87.75 96 THR A O 1
ATOM 773 N N . ASN A 1 97 ? -0.665 0.219 11.954 1.00 88.94 97 ASN A N 1
ATOM 774 C CA . ASN A 1 97 ? -0.441 0.175 13.396 1.00 88.94 97 ASN A CA 1
ATOM 775 C C . ASN A 1 97 ? -1.193 -1.011 14.015 1.00 88.94 97 ASN A C 1
ATOM 777 O O . ASN A 1 97 ? -2.402 -0.948 14.226 1.00 88.94 97 ASN A O 1
ATOM 781 N N . LEU A 1 98 ? -0.464 -2.076 14.352 1.00 87.06 98 LEU A N 1
ATOM 782 C CA . LEU A 1 98 ? -1.042 -3.271 14.975 1.00 87.06 98 LEU A CA 1
ATOM 783 C C . LEU A 1 98 ? -1.562 -3.016 16.400 1.00 87.06 98 LEU A C 1
ATOM 785 O O . LEU A 1 98 ? -2.464 -3.717 16.845 1.00 87.06 98 LEU A O 1
ATOM 789 N N . ALA A 1 99 ? -1.044 -2.000 17.095 1.00 89.00 99 ALA A N 1
ATOM 790 C CA . ALA A 1 99 ? -1.486 -1.648 18.445 1.00 89.00 99 ALA A CA 1
ATOM 791 C C . ALA A 1 99 ? -2.785 -0.823 18.451 1.00 89.00 99 ALA A C 1
ATOM 793 O O . ALA A 1 99 ? -3.424 -0.682 19.490 1.00 89.00 99 ALA A O 1
ATOM 794 N N . TRP A 1 100 ? -3.221 -0.300 17.300 1.00 90.88 100 TRP A N 1
ATOM 795 C CA . TRP A 1 100 ? -4.381 0.591 17.232 1.00 90.88 100 TRP A CA 1
ATOM 796 C C . TRP A 1 100 ? -5.674 -0.071 17.726 1.00 90.88 100 TRP A C 1
ATOM 798 O O . TRP A 1 100 ? -6.470 0.558 18.423 1.00 90.88 100 TRP A O 1
ATOM 808 N N . ALA A 1 101 ? -5.878 -1.354 17.415 1.00 86.75 101 ALA A N 1
ATOM 809 C CA . ALA A 1 101 ? -7.036 -2.101 17.904 1.00 86.75 101 ALA A CA 1
ATOM 810 C C . ALA A 1 101 ? -7.031 -2.228 19.439 1.00 86.75 101 ALA A C 1
ATOM 812 O O . ALA A 1 101 ? -8.077 -2.082 20.072 1.00 86.75 101 ALA A O 1
ATOM 813 N N . GLU A 1 102 ? -5.856 -2.433 20.042 1.00 88.62 102 GLU A N 1
ATOM 814 C CA . GLU A 1 102 ? -5.685 -2.515 21.497 1.00 88.62 102 GLU A CA 1
ATOM 815 C C . GLU A 1 102 ? -5.920 -1.158 22.168 1.00 88.62 102 GLU A C 1
ATOM 817 O O . GLU A 1 102 ? -6.634 -1.076 23.167 1.00 88.62 102 GLU A O 1
ATOM 822 N N . GLU A 1 103 ? -5.394 -0.079 21.586 1.00 89.81 103 GLU A N 1
ATOM 823 C CA . GLU A 1 103 ? -5.616 1.292 22.056 1.00 89.81 103 GLU A CA 1
ATOM 824 C C . GLU A 1 103 ? -7.106 1.666 22.034 1.00 89.81 103 GLU A C 1
ATOM 826 O O . GLU A 1 103 ? -7.625 2.254 22.988 1.00 89.81 103 GLU A O 1
ATOM 831 N N . LEU A 1 104 ? -7.822 1.289 20.969 1.00 88.38 104 LEU A N 1
ATOM 832 C CA . LEU A 1 104 ? -9.264 1.505 20.867 1.00 88.38 104 LEU A CA 1
ATOM 833 C C . LEU A 1 104 ? -10.048 0.676 21.887 1.00 88.38 104 LEU A C 1
ATOM 835 O O . LEU A 1 104 ? -11.030 1.179 22.435 1.00 88.38 104 LEU A O 1
ATOM 839 N N . ALA A 1 105 ? -9.617 -0.559 22.149 1.00 87.88 105 ALA A N 1
ATOM 840 C CA . ALA A 1 105 ? -10.247 -1.454 23.114 1.00 87.88 105 ALA A CA 1
ATOM 841 C C . ALA A 1 105 ? -10.014 -1.025 24.572 1.00 87.88 105 ALA A C 1
ATOM 843 O O . ALA A 1 105 ? -10.905 -1.174 25.405 1.00 87.88 105 ALA A O 1
ATOM 844 N N . ALA A 1 106 ? -8.848 -0.451 24.879 1.00 88.38 106 ALA A N 1
ATOM 845 C CA . ALA A 1 106 ? -8.524 0.100 26.197 1.00 88.38 106 ALA A CA 1
ATOM 846 C C . ALA A 1 106 ? -9.157 1.484 26.452 1.00 88.38 106 ALA A C 1
ATOM 848 O O . ALA A 1 106 ? -9.142 1.993 27.577 1.00 88.38 106 ALA A O 1
ATOM 849 N N . GLY A 1 107 ? -9.696 2.119 25.408 1.00 85.69 107 GLY A N 1
ATOM 850 C CA . GLY A 1 107 ? -10.348 3.418 25.490 1.00 85.69 107 GLY A CA 1
ATOM 851 C C . GLY A 1 107 ? -11.696 3.397 26.221 1.00 85.69 107 GLY A C 1
ATOM 852 O O . GLY A 1 107 ? -12.259 2.362 26.560 1.00 85.69 107 GLY A O 1
ATOM 853 N N . LYS A 1 108 ? -12.266 4.591 26.428 1.00 82.56 108 LYS A N 1
ATOM 854 C CA . LYS A 1 108 ? -13.595 4.779 27.053 1.00 82.56 108 LYS A CA 1
ATOM 855 C C . LYS A 1 108 ? -14.731 4.940 26.038 1.00 82.56 108 LYS A C 1
ATOM 857 O O . LYS A 1 108 ? -15.843 5.328 26.396 1.00 82.56 108 LYS A O 1
ATOM 862 N N . SER A 1 109 ? -14.446 4.723 24.757 1.00 84.69 109 SER A N 1
ATOM 863 C CA . SER A 1 109 ? -15.438 4.867 23.697 1.00 84.69 109 SER A CA 1
ATOM 864 C C . SER A 1 109 ? -16.507 3.785 23.807 1.00 84.69 109 SER A C 1
ATOM 866 O O . SER A 1 109 ? -16.221 2.650 24.169 1.00 84.69 109 SER A O 1
ATOM 868 N N . LYS A 1 110 ? -17.744 4.104 23.412 1.00 86.94 110 LYS A N 1
ATOM 869 C CA . LYS A 1 110 ? -18.874 3.153 23.456 1.00 86.94 110 LYS A CA 1
ATOM 870 C C . LYS A 1 110 ? -18.647 1.880 22.626 1.00 86.94 110 LYS A C 1
ATOM 872 O O . LYS A 1 110 ? -19.319 0.884 22.846 1.00 86.94 110 LYS A O 1
ATOM 877 N N . TYR A 1 111 ? -17.727 1.935 21.666 1.00 87.94 111 TYR A N 1
ATOM 878 C CA . TYR A 1 111 ? -17.349 0.831 20.785 1.00 87.94 111 TYR A CA 1
ATOM 879 C C . TYR A 1 111 ? -16.086 0.079 21.252 1.00 87.94 111 TYR A C 1
ATOM 881 O O . TYR A 1 111 ? -15.691 -0.879 20.598 1.00 87.94 111 TYR A O 1
ATOM 889 N N . ALA A 1 112 ? -15.443 0.486 22.354 1.00 87.38 112 ALA A N 1
ATOM 890 C CA . ALA A 1 112 ? -14.171 -0.081 22.816 1.00 87.38 112 ALA A CA 1
ATOM 891 C C . ALA A 1 112 ? -14.281 -1.582 23.131 1.00 87.38 112 ALA A C 1
ATOM 893 O O . ALA A 1 112 ? -13.530 -2.390 22.590 1.00 87.38 112 ALA A O 1
ATOM 894 N N . GLU A 1 113 ? -15.289 -1.974 23.911 1.00 88.44 113 GLU A N 1
ATOM 895 C CA . GLU A 1 113 ? -15.550 -3.378 24.256 1.00 88.44 113 GLU A CA 1
ATOM 896 C C . GLU A 1 113 ? -15.810 -4.240 23.009 1.00 88.44 113 GLU A C 1
ATOM 898 O O . GLU A 1 113 ? -15.259 -5.330 22.856 1.00 88.44 113 GLU A O 1
ATOM 903 N N . ALA A 1 114 ? -16.592 -3.712 22.062 1.00 88.25 114 ALA A N 1
ATOM 904 C CA . ALA A 1 114 ? -16.934 -4.408 20.827 1.00 88.25 114 ALA A CA 1
ATOM 905 C C . ALA A 1 114 ? -15.739 -4.573 19.867 1.00 88.25 114 ALA A C 1
ATOM 907 O O . ALA A 1 114 ? -15.732 -5.517 19.074 1.00 88.25 114 ALA A O 1
ATOM 908 N N . ILE A 1 115 ? -14.752 -3.671 19.925 1.00 87.50 115 ILE A N 1
ATOM 909 C CA . ILE A 1 115 ? -13.478 -3.804 19.202 1.00 87.50 115 ILE A CA 1
ATOM 910 C C . ILE A 1 115 ? -12.565 -4.801 19.914 1.00 87.50 115 ILE A C 1
ATOM 912 O O . ILE A 1 115 ? -11.990 -5.662 19.256 1.00 87.50 115 ILE A O 1
ATOM 916 N N . GLY A 1 116 ? -12.486 -4.755 21.247 1.00 85.50 116 GLY A N 1
ATOM 917 C CA . GLY A 1 116 ? -11.683 -5.696 22.033 1.00 85.50 116 GLY A CA 1
ATOM 918 C C . GLY A 1 116 ? -12.072 -7.159 21.811 1.00 85.50 116 GLY A C 1
ATOM 919 O O . GLY A 1 116 ? -11.198 -8.018 21.722 1.00 85.50 116 GLY A O 1
ATOM 920 N N . ALA A 1 117 ? -13.366 -7.437 21.636 1.00 86.19 117 ALA A N 1
ATOM 921 C CA . ALA A 1 117 ? -13.872 -8.776 21.327 1.00 86.19 117 ALA A CA 1
ATOM 922 C C . ALA A 1 117 ? -13.493 -9.297 19.925 1.00 86.19 117 ALA A C 1
ATOM 924 O O . ALA A 1 117 ? -13.656 -10.485 19.670 1.00 86.19 117 ALA A O 1
ATOM 925 N N . ARG A 1 118 ? -13.023 -8.427 19.021 1.00 83.06 118 ARG A N 1
ATOM 926 C CA . ARG A 1 118 ? -12.748 -8.734 17.604 1.00 83.06 118 ARG A CA 1
ATOM 927 C C . ARG A 1 118 ? -11.331 -8.364 17.181 1.00 83.06 118 ARG A C 1
ATOM 929 O O . ARG A 1 118 ? -11.066 -8.135 16.010 1.00 83.06 118 ARG A O 1
ATOM 936 N N . LYS A 1 119 ? -10.418 -8.239 18.142 1.00 77.06 119 LYS A N 1
ATOM 937 C CA . LYS A 1 119 ? -9.035 -7.822 17.877 1.00 77.06 119 LYS A CA 1
ATOM 938 C C . LYS A 1 119 ? -8.255 -8.821 17.006 1.00 77.06 119 LYS A C 1
ATOM 940 O O . LYS A 1 119 ? -7.300 -8.421 16.352 1.00 77.06 119 LYS A O 1
ATOM 945 N N . ASP A 1 120 ? -8.654 -10.093 17.044 1.00 78.56 120 ASP A N 1
ATOM 946 C CA . ASP A 1 120 ? -7.985 -11.207 16.364 1.00 78.56 120 ASP A CA 1
ATOM 947 C C . ASP A 1 120 ? -8.666 -11.574 15.021 1.00 78.56 120 ASP A C 1
ATOM 949 O O . ASP A 1 120 ? -8.171 -12.459 14.319 1.00 78.56 120 ASP A O 1
ATOM 953 N N . ASP A 1 121 ? -9.778 -10.902 14.676 1.00 69.44 121 ASP A N 1
ATOM 954 C CA . ASP A 1 121 ? -10.558 -11.082 13.435 1.00 69.44 121 ASP A CA 1
ATOM 955 C C . ASP A 1 121 ? -10.032 -10.196 12.285 1.00 69.44 121 ASP A C 1
ATOM 957 O O . ASP A 1 121 ? -9.965 -10.687 11.130 1.00 69.44 121 ASP A O 1
#

Sequence (121 aa):
VARIRFGAVAEQLEKAKKALKKHGRASQQAIDELEALAILFMPIKLVPKQYDALVERVRDALNQIRARERAVMQLCVRDARMPRADFLRQFPSNETNLAWAEELAAGKSKYAEAIGARKDD